Protein AF-A0A9X2NMG9-F1 (afdb_monomer_lite)

Sequence (82 aa):
MILRTYFDDGREMVEIEFLDVLGMKVKSYYDELVIGIAEDGSEIDNFIEVPERHEDRYMRLVVSDGGVGGFVVCGKVLIREE

Radius of gyration: 13.38 Å; chains: 1; bounding box: 28×30×35 Å

Foldseek 3Di:
DWDWDADPVRPKIKIKDFAAWPDKDFDPDAPDWDKDFDPDCVVVCVVDPDPPVCPVQWTWMWIHNPDDTMIIIGRDMDIDMD

Organism: NCBI:txid2945988

Secondary structure (DSSP, 8-state):
-EEEEE-TTSS-EEEEEEEEEEEEE--S--SS-EEEE-S--HHHHHH----GGGGGG-EEEEEESSSS-EEEEEEEEEEEE-

pLDDT: mean 84.79, std 8.94, range [59.25, 94.75]

Structure (mmCIF, N/CA/C/O backbone):
data_AF-A0A9X2NMG9-F1
#
_entry.id   AF-A0A9X2NMG9-F1
#
loop_
_atom_site.group_PDB
_atom_site.id
_atom_site.type_symbol
_atom_site.label_atom_id
_atom_site.label_alt_id
_atom_site.label_comp_id
_atom_site.label_asym_id
_atom_site.label_entity_id
_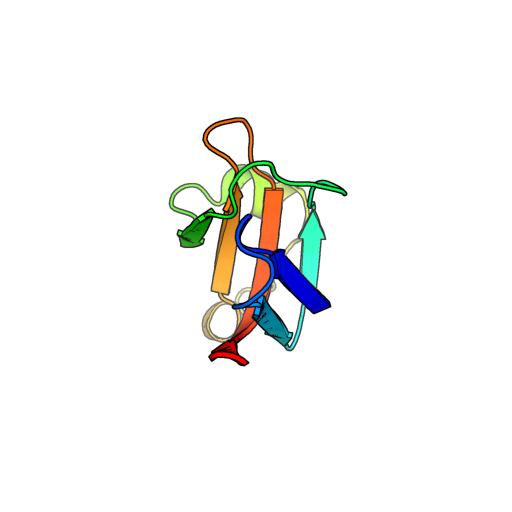atom_site.label_seq_id
_atom_site.pdbx_PDB_ins_code
_atom_site.Cartn_x
_atom_site.Cartn_y
_atom_site.Cartn_z
_atom_site.occupancy
_atom_site.B_iso_or_equiv
_atom_site.auth_seq_id
_atom_site.auth_comp_id
_atom_site.auth_asym_id
_atom_site.auth_atom_id
_atom_site.pdbx_PDB_model_num
ATOM 1 N N . MET A 1 1 ? -6.823 -5.986 -4.644 1.00 78.19 1 MET A N 1
ATOM 2 C CA . MET A 1 1 ? -6.047 -5.192 -5.628 1.00 78.19 1 MET A CA 1
ATOM 3 C C . MET A 1 1 ? -4.752 -5.936 -5.877 1.00 78.19 1 MET A C 1
ATOM 5 O O . MET A 1 1 ? -4.203 -6.423 -4.903 1.00 78.19 1 MET A O 1
ATOM 9 N N . ILE A 1 2 ? -4.282 -6.047 -7.119 1.00 80.88 2 ILE A N 1
ATOM 10 C CA . ILE A 1 2 ? -3.025 -6.740 -7.435 1.00 80.88 2 ILE A CA 1
ATOM 11 C C . ILE A 1 2 ? -2.059 -5.734 -8.066 1.00 80.88 2 ILE A C 1
ATOM 13 O O . ILE A 1 2 ? -2.430 -5.058 -9.025 1.00 80.88 2 ILE A O 1
ATOM 17 N N . LEU A 1 3 ? -0.848 -5.633 -7.522 1.00 78.94 3 LEU A N 1
ATOM 18 C CA . LEU A 1 3 ? 0.305 -5.028 -8.180 1.00 78.94 3 LEU A CA 1
ATOM 19 C C . LEU A 1 3 ? 1.158 -6.148 -8.769 1.00 78.94 3 LEU A C 1
ATOM 21 O O . LEU A 1 3 ? 1.385 -7.160 -8.115 1.00 78.94 3 LEU A O 1
ATOM 25 N N . ARG A 1 4 ? 1.601 -5.970 -10.010 1.00 79.31 4 ARG A N 1
ATOM 26 C CA . ARG A 1 4 ? 2.453 -6.930 -10.714 1.00 79.31 4 ARG A CA 1
ATOM 27 C C . ARG A 1 4 ? 3.785 -6.274 -10.998 1.00 79.31 4 ARG A C 1
ATOM 29 O O . ARG A 1 4 ? 3.798 -5.188 -11.578 1.00 79.31 4 ARG A O 1
ATOM 36 N N . THR A 1 5 ? 4.870 -6.924 -10.606 1.00 74.12 5 THR A N 1
ATOM 37 C CA . THR A 1 5 ? 6.220 -6.535 -11.011 1.00 74.12 5 THR A CA 1
ATOM 38 C C . THR A 1 5 ? 6.688 -7.467 -12.118 1.00 74.12 5 THR A C 1
ATOM 40 O O . THR A 1 5 ? 6.315 -8.640 -12.156 1.00 74.12 5 THR A O 1
ATOM 43 N N . TYR A 1 6 ? 7.484 -6.932 -13.036 1.00 68.62 6 TYR A N 1
ATOM 44 C CA . TYR A 1 6 ? 8.140 -7.711 -14.076 1.00 68.62 6 TYR A CA 1
ATOM 45 C C . TYR A 1 6 ? 9.636 -7.495 -13.913 1.00 68.62 6 TYR A C 1
ATOM 47 O O . TYR A 1 6 ? 10.084 -6.348 -13.935 1.00 68.62 6 TYR A O 1
ATOM 55 N N . PHE A 1 7 ? 10.402 -8.570 -13.746 1.00 66.25 7 PHE A N 1
ATOM 56 C CA . PHE A 1 7 ? 11.851 -8.471 -13.863 1.00 66.25 7 PHE A CA 1
ATOM 57 C C . PHE A 1 7 ? 12.242 -8.415 -15.347 1.00 66.25 7 PHE A C 1
ATOM 59 O O . PHE A 1 7 ? 11.642 -9.078 -16.196 1.00 66.25 7 PHE A O 1
ATOM 66 N N . ASP A 1 8 ? 13.240 -7.586 -15.666 1.00 61.44 8 ASP A N 1
ATOM 67 C CA . ASP A 1 8 ? 13.660 -7.225 -17.035 1.00 61.44 8 ASP A CA 1
ATOM 68 C C . ASP A 1 8 ? 14.176 -8.431 -17.860 1.00 61.44 8 ASP A C 1
ATOM 70 O O . ASP A 1 8 ? 14.369 -8.350 -19.072 1.00 61.44 8 ASP A O 1
ATOM 74 N N . ASP A 1 9 ? 14.366 -9.591 -17.222 1.00 63.81 9 ASP A N 1
ATOM 75 C CA . ASP A 1 9 ? 14.740 -10.848 -17.878 1.00 63.81 9 ASP A CA 1
ATOM 76 C C . ASP A 1 9 ? 13.544 -11.655 -18.426 1.00 63.81 9 ASP A C 1
ATOM 78 O O . ASP A 1 9 ? 13.741 -12.672 -19.106 1.00 63.81 9 ASP A O 1
ATOM 82 N N . GLY A 1 10 ? 12.317 -11.183 -18.165 1.00 59.25 10 GLY A N 1
ATOM 83 C CA . GLY A 1 10 ? 11.060 -11.745 -18.647 1.00 59.25 10 GLY A CA 1
ATOM 84 C C . GLY A 1 10 ? 10.670 -13.085 -18.023 1.00 59.25 10 GLY A C 1
ATOM 85 O O . GLY A 1 10 ? 9.819 -13.765 -18.602 1.00 59.25 10 GLY A O 1
ATOM 86 N N . ARG A 1 11 ? 11.299 -13.506 -16.914 1.00 61.25 11 ARG A N 1
ATOM 87 C CA . ARG A 1 11 ? 11.136 -14.871 -16.378 1.00 61.25 11 ARG A CA 1
ATOM 88 C C . ARG A 1 11 ? 10.582 -14.971 -14.969 1.00 61.25 11 ARG A C 1
ATOM 90 O O . ARG A 1 11 ? 10.092 -16.044 -14.647 1.00 61.25 11 ARG A O 1
ATOM 97 N N . GLU A 1 12 ? 10.596 -13.899 -14.187 1.00 66.12 12 GLU A N 1
ATOM 98 C CA . GLU A 1 12 ? 10.005 -13.897 -12.847 1.00 66.12 12 GLU A CA 1
ATOM 99 C C . GLU A 1 12 ? 9.004 -12.736 -12.723 1.00 66.12 12 GLU A C 1
ATOM 101 O O . GLU A 1 12 ? 9.306 -11.575 -13.026 1.00 66.12 12 GLU A O 1
ATOM 106 N N . MET A 1 13 ? 7.772 -13.068 -12.329 1.00 73.81 13 MET A N 1
ATOM 107 C CA . MET A 1 13 ? 6.724 -12.103 -11.997 1.00 73.81 13 MET A CA 1
ATOM 108 C C . MET A 1 13 ? 6.420 -12.239 -10.510 1.00 73.81 13 MET A C 1
ATOM 110 O O . MET A 1 13 ? 6.095 -13.327 -10.037 1.00 73.81 13 MET A O 1
ATOM 114 N N . VAL A 1 14 ? 6.473 -11.124 -9.780 1.00 83.00 14 VAL A N 1
ATOM 115 C CA . VAL A 1 14 ? 5.946 -11.076 -8.414 1.00 83.00 14 VAL A CA 1
ATOM 116 C C . VAL A 1 14 ? 4.587 -10.399 -8.454 1.00 83.00 14 VAL A C 1
ATOM 118 O O . VAL A 1 14 ? 4.456 -9.232 -8.836 1.00 83.00 14 VAL A O 1
ATOM 121 N N . GLU A 1 15 ? 3.558 -11.136 -8.051 1.00 87.62 15 GLU A N 1
ATOM 122 C CA . GLU A 1 15 ? 2.234 -10.582 -7.810 1.00 87.62 15 GLU A CA 1
ATOM 123 C C . GLU A 1 15 ? 2.070 -10.257 -6.326 1.00 87.62 15 GLU A C 1
ATOM 125 O O . GLU A 1 15 ? 2.240 -11.105 -5.448 1.00 87.62 15 GLU A O 1
ATOM 130 N N . ILE A 1 16 ? 1.677 -9.019 -6.044 1.00 90.31 16 ILE A N 1
ATOM 131 C CA . ILE A 1 16 ? 1.392 -8.541 -4.697 1.00 90.31 16 ILE A CA 1
ATOM 132 C C . ILE A 1 16 ? -0.087 -8.203 -4.616 1.00 90.31 16 ILE A C 1
ATOM 134 O O . ILE A 1 16 ? -0.572 -7.263 -5.245 1.00 90.31 16 ILE A O 1
ATOM 138 N N . GLU A 1 17 ? -0.820 -8.986 -3.838 1.00 93.44 17 GLU A N 1
ATOM 139 C CA . GLU A 1 17 ? -2.259 -8.866 -3.675 1.00 93.44 17 GLU A CA 1
ATOM 140 C C . GLU A 1 17 ? -2.602 -8.245 -2.315 1.00 93.44 17 GLU A C 1
ATOM 142 O O . GLU A 1 17 ? -2.328 -8.810 -1.257 1.00 93.44 17 GLU A O 1
ATOM 147 N N . PHE A 1 18 ? -3.259 -7.088 -2.352 1.00 94.19 18 PHE A N 1
ATOM 148 C CA . PHE A 1 18 ? -3.847 -6.428 -1.190 1.00 94.19 18 PHE A CA 1
ATOM 149 C C . PHE A 1 18 ? -5.320 -6.823 -1.066 1.00 94.19 18 PHE A C 1
ATOM 151 O O . PHE A 1 18 ? -6.122 -6.582 -1.982 1.00 94.19 18 PHE A O 1
ATOM 158 N N . LEU A 1 19 ? -5.675 -7.408 0.074 1.00 94.19 19 LEU A N 1
ATOM 159 C CA . LEU A 1 19 ? -7.023 -7.861 0.412 1.00 94.19 19 LEU A CA 1
ATOM 160 C C . LEU A 1 19 ? -7.656 -6.949 1.461 1.00 94.19 19 LEU A C 1
ATOM 162 O O . LEU A 1 19 ? -6.956 -6.322 2.255 1.00 94.19 19 LEU A O 1
ATOM 166 N N . ASP A 1 20 ? -8.990 -6.896 1.469 1.00 93.50 20 ASP A N 1
ATOM 167 C CA . ASP A 1 20 ? -9.763 -5.993 2.328 1.00 93.50 20 ASP A CA 1
ATOM 168 C C . ASP A 1 20 ? -9.260 -4.542 2.206 1.00 93.50 20 ASP A C 1
ATOM 170 O O . ASP A 1 20 ? -8.900 -3.909 3.192 1.00 93.50 20 ASP A O 1
ATOM 174 N N . VAL A 1 21 ? -9.150 -4.024 0.978 1.00 93.31 21 VAL A N 1
ATOM 175 C CA . VAL A 1 21 ? -8.661 -2.655 0.746 1.00 93.31 21 VAL A CA 1
ATOM 176 C C . VAL A 1 21 ? -9.730 -1.657 1.177 1.00 93.31 21 VAL A C 1
ATOM 178 O O . VAL A 1 21 ? -10.823 -1.636 0.612 1.00 93.31 21 VAL A O 1
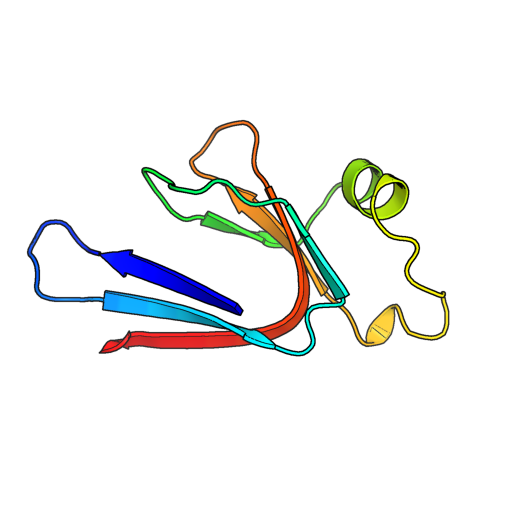ATOM 181 N N . LEU A 1 22 ? -9.397 -0.822 2.159 1.00 92.25 22 LEU A N 1
ATOM 182 C CA . LEU A 1 22 ? -10.247 0.276 2.613 1.00 92.25 22 LEU A CA 1
ATOM 183 C C . LEU A 1 22 ? -10.084 1.499 1.704 1.00 92.25 22 LEU A C 1
ATOM 185 O O . LEU A 1 22 ? -11.060 2.154 1.351 1.00 92.25 22 LEU A O 1
ATOM 189 N N . GLY A 1 23 ? -8.857 1.744 1.248 1.00 92.06 23 GLY A N 1
ATOM 190 C CA . GLY A 1 23 ? -8.597 2.609 0.110 1.00 92.06 23 GLY A CA 1
ATOM 191 C C . GLY A 1 23 ? -7.122 2.754 -0.204 1.00 92.06 23 GLY A C 1
ATOM 192 O O . GLY A 1 23 ? -6.252 2.195 0.466 1.00 92.06 23 GLY A O 1
ATOM 193 N N . MET A 1 24 ? -6.859 3.450 -1.303 1.00 93.50 24 MET A N 1
ATOM 194 C CA . MET A 1 24 ? -5.538 3.503 -1.903 1.00 93.50 24 MET A CA 1
ATOM 195 C C . MET A 1 24 ? -5.374 4.745 -2.767 1.00 93.50 24 MET A C 1
ATOM 197 O O . MET A 1 24 ? -6.325 5.224 -3.388 1.00 93.50 24 MET A O 1
ATOM 201 N N . LYS A 1 25 ? -4.127 5.182 -2.876 1.00 92.69 25 LYS A N 1
ATOM 202 C CA . LYS A 1 25 ? -3.662 6.152 -3.859 1.00 92.69 25 LYS A CA 1
ATOM 203 C C . LYS A 1 25 ? -2.346 5.619 -4.390 1.00 92.69 25 LYS A C 1
ATOM 205 O O . LYS A 1 25 ? -1.363 5.607 -3.666 1.00 92.69 25 LYS A O 1
ATOM 210 N N . VAL A 1 26 ? -2.329 5.152 -5.629 1.00 90.25 26 VAL A N 1
ATOM 211 C CA . VAL A 1 26 ? -1.138 4.557 -6.249 1.00 90.25 26 VAL A CA 1
ATOM 212 C C . VAL A 1 26 ? -0.896 5.169 -7.620 1.00 90.25 26 VAL A C 1
ATOM 214 O O . VAL A 1 26 ? -1.822 5.685 -8.250 1.00 90.25 26 VAL A O 1
ATOM 217 N N . LYS A 1 27 ? 0.352 5.118 -8.084 1.00 88.69 27 LYS A N 1
ATOM 218 C CA . LYS A 1 27 ? 0.698 5.472 -9.461 1.00 88.69 27 LYS A CA 1
ATOM 219 C C . LYS A 1 27 ? 0.218 4.369 -10.405 1.00 88.69 27 LYS A C 1
ATOM 221 O O . LYS A 1 27 ? 0.117 3.207 -10.020 1.00 88.69 27 LYS A O 1
ATOM 226 N N . SER A 1 28 ? -0.023 4.728 -11.663 1.00 85.19 28 SER A N 1
ATOM 227 C CA . SER A 1 28 ? -0.318 3.746 -12.717 1.00 85.19 28 SER A CA 1
ATOM 228 C C . SER A 1 28 ? 0.885 2.861 -13.056 1.00 85.19 28 SER A C 1
ATOM 230 O O . SER A 1 28 ? 0.710 1.812 -13.667 1.00 85.19 28 SER A O 1
ATOM 232 N N . TYR A 1 29 ? 2.094 3.305 -12.702 1.00 84.38 29 TYR A N 1
ATOM 233 C CA . TYR A 1 29 ? 3.355 2.643 -13.002 1.00 84.38 29 TYR A CA 1
ATOM 234 C C . TYR A 1 29 ? 4.432 3.065 -11.988 1.00 84.38 29 TYR A C 1
ATOM 236 O O . TYR A 1 29 ? 4.417 4.207 -11.521 1.00 84.38 29 TYR A O 1
ATOM 244 N N . TYR A 1 30 ? 5.334 2.137 -11.670 1.00 84.50 30 TYR A N 1
ATOM 245 C CA . TYR A 1 30 ? 6.479 2.310 -10.777 1.00 84.50 30 TYR A CA 1
ATOM 246 C C . TYR A 1 30 ? 7.709 1.718 -11.472 1.00 84.50 30 TYR A C 1
ATOM 248 O O . TYR A 1 30 ? 7.634 0.581 -11.935 1.00 84.50 30 TYR A O 1
ATOM 256 N N . ASP A 1 31 ? 8.811 2.472 -11.546 1.00 83.88 31 ASP A N 1
ATOM 257 C CA . ASP A 1 31 ? 10.077 1.974 -12.114 1.00 83.88 31 ASP A CA 1
ATOM 258 C C . ASP A 1 31 ? 10.683 0.856 -11.251 1.00 83.88 31 ASP A C 1
ATOM 260 O O . ASP A 1 31 ? 11.234 -0.115 -11.759 1.00 83.88 31 ASP A O 1
ATOM 264 N N . GLU A 1 32 ? 10.523 0.977 -9.935 1.00 85.19 32 GLU A N 1
ATOM 265 C CA . GLU A 1 32 ? 10.850 -0.034 -8.935 1.00 85.19 32 GLU A CA 1
ATOM 266 C C . GLU A 1 32 ? 9.713 -0.069 -7.910 1.00 85.19 32 GLU A C 1
ATOM 268 O O . GLU A 1 32 ? 9.175 0.979 -7.553 1.00 85.19 32 GLU A O 1
ATOM 273 N N . LEU A 1 33 ? 9.313 -1.256 -7.444 1.00 86.56 33 LEU A N 1
ATOM 274 C CA . LEU A 1 33 ? 8.225 -1.386 -6.477 1.00 86.56 33 LEU A CA 1
ATOM 275 C C . LEU A 1 33 ? 8.761 -1.703 -5.081 1.00 86.56 33 LEU A C 1
ATOM 277 O O . LEU A 1 33 ? 9.147 -2.834 -4.795 1.00 86.56 33 LEU A O 1
ATOM 281 N N . VAL A 1 34 ? 8.690 -0.718 -4.190 1.00 88.94 34 VAL A N 1
ATOM 282 C CA . VAL A 1 34 ? 8.991 -0.864 -2.765 1.00 88.94 34 VAL A CA 1
ATOM 283 C C . VAL A 1 34 ? 7.702 -0.730 -1.964 1.00 88.94 34 VAL A C 1
ATOM 285 O O . VAL A 1 34 ? 6.965 0.248 -2.111 1.00 88.94 34 VAL A O 1
ATOM 288 N N . ILE A 1 35 ? 7.431 -1.707 -1.095 1.00 90.62 35 ILE A N 1
ATOM 289 C CA . ILE A 1 35 ? 6.300 -1.676 -0.163 1.00 90.62 35 ILE A CA 1
ATOM 290 C C . ILE A 1 35 ? 6.829 -1.729 1.265 1.00 90.62 35 ILE A C 1
ATOM 292 O O . ILE A 1 35 ? 7.611 -2.611 1.613 1.00 90.62 35 ILE A O 1
ATOM 296 N N . GLY A 1 36 ? 6.368 -0.800 2.097 1.00 91.00 36 GLY A N 1
ATOM 297 C CA . GLY A 1 36 ? 6.739 -0.718 3.507 1.00 91.00 36 GLY A CA 1
ATOM 298 C C . GLY A 1 36 ? 5.566 -0.311 4.391 1.00 91.00 36 GLY A C 1
ATOM 299 O O . GLY A 1 36 ? 4.517 0.104 3.899 1.00 91.00 36 GLY A O 1
ATOM 300 N N . ILE A 1 37 ? 5.745 -0.424 5.707 1.00 91.31 37 ILE A N 1
ATOM 301 C CA . ILE A 1 37 ? 4.795 0.126 6.681 1.00 91.31 37 ILE A CA 1
ATOM 302 C C . ILE A 1 37 ? 4.903 1.655 6.667 1.00 91.31 37 ILE A C 1
ATOM 304 O O . ILE A 1 37 ? 6.006 2.195 6.608 1.00 91.31 37 ILE A O 1
ATOM 308 N N . ALA A 1 38 ? 3.768 2.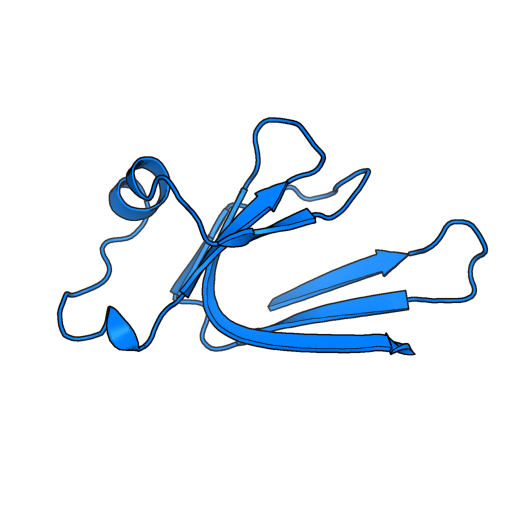351 6.718 1.00 89.38 38 ALA A N 1
ATOM 309 C CA . ALA A 1 38 ? 3.750 3.803 6.841 1.00 89.38 38 ALA A CA 1
ATOM 310 C C . ALA A 1 38 ? 4.232 4.240 8.229 1.00 89.38 38 ALA A C 1
ATOM 312 O O . ALA A 1 38 ? 3.595 3.929 9.233 1.00 89.38 38 ALA A O 1
ATOM 313 N N . GLU A 1 39 ? 5.349 4.969 8.274 1.00 84.88 39 GLU A N 1
ATOM 314 C CA . GLU A 1 39 ? 5.844 5.605 9.502 1.00 84.88 39 GLU A CA 1
ATOM 315 C C . GLU A 1 39 ? 5.089 6.907 9.812 1.00 84.88 39 GLU A C 1
ATOM 317 O O . GLU A 1 39 ? 4.829 7.208 10.974 1.00 84.88 39 GLU A O 1
ATOM 322 N N . ASP A 1 40 ? 4.697 7.651 8.770 1.00 82.06 40 ASP A N 1
ATOM 323 C CA . ASP A 1 40 ? 3.849 8.842 8.858 1.00 82.06 40 ASP A CA 1
ATOM 324 C C . ASP A 1 40 ? 2.481 8.554 8.219 1.00 82.06 40 ASP A C 1
ATOM 326 O O . ASP A 1 40 ? 2.364 8.347 7.009 1.00 82.06 40 ASP A O 1
ATOM 330 N N . GLY A 1 41 ? 1.442 8.511 9.055 1.00 78.25 41 GLY A N 1
ATOM 331 C CA . GLY A 1 41 ? 0.058 8.273 8.646 1.00 78.25 41 GLY A CA 1
ATOM 332 C C . GLY A 1 41 ? -0.693 9.527 8.202 1.00 78.25 41 GLY A C 1
ATOM 333 O O . GLY A 1 41 ? -1.814 9.405 7.722 1.00 78.25 41 GLY A O 1
ATOM 334 N N . SER A 1 42 ? -0.108 10.724 8.307 1.00 82.75 42 SER A N 1
ATOM 335 C CA . SER A 1 42 ? -0.847 11.983 8.148 1.00 82.75 42 SER A CA 1
ATOM 336 C C . SER A 1 42 ? -1.506 12.153 6.774 1.00 82.75 42 SER A C 1
ATOM 338 O O . SER A 1 42 ? -2.645 12.611 6.693 1.00 82.75 42 SER A O 1
ATOM 340 N N . GLU A 1 43 ? -0.849 11.761 5.677 1.00 83.75 43 GLU A N 1
ATOM 341 C CA . GLU A 1 43 ? -1.481 11.780 4.346 1.00 83.75 43 GLU A CA 1
ATOM 342 C C . GLU A 1 43 ? -2.629 10.762 4.254 1.00 83.75 43 GLU A C 1
ATOM 344 O O . GLU A 1 43 ? -3.673 11.053 3.667 1.00 83.75 43 GLU A O 1
ATOM 349 N N . ILE A 1 44 ? -2.452 9.587 4.861 1.00 86.12 44 ILE A N 1
ATOM 350 C CA . ILE A 1 44 ? -3.428 8.495 4.848 1.00 86.12 44 ILE A CA 1
ATOM 351 C C . ILE A 1 44 ? -4.672 8.890 5.641 1.00 86.12 44 ILE A C 1
ATOM 353 O O . ILE A 1 44 ? -5.777 8.763 5.122 1.00 86.12 44 ILE A O 1
ATOM 357 N N . ASP A 1 45 ? -4.494 9.415 6.850 1.00 84.88 45 ASP A N 1
ATOM 358 C CA . ASP A 1 45 ? -5.586 9.775 7.756 1.00 84.88 45 ASP A CA 1
ATOM 359 C C . ASP A 1 45 ? -6.391 10.977 7.221 1.00 84.88 45 ASP A C 1
ATOM 361 O O . ASP A 1 45 ? -7.601 11.063 7.419 1.00 84.88 45 ASP A O 1
ATOM 365 N N . ASN A 1 46 ? -5.748 11.877 6.464 1.00 86.44 46 ASN A N 1
ATOM 366 C CA . ASN A 1 46 ? -6.442 12.946 5.735 1.00 86.44 46 ASN A CA 1
ATOM 367 C C . ASN A 1 46 ? -7.251 12.430 4.534 1.00 86.44 46 ASN A C 1
ATOM 369 O O . ASN A 1 46 ? -8.199 13.086 4.097 1.00 86.44 46 ASN A O 1
ATOM 373 N N . PHE A 1 47 ? -6.852 11.299 3.952 1.00 88.62 47 PHE A N 1
ATOM 374 C CA . PHE A 1 47 ? -7.518 10.718 2.791 1.00 88.62 47 PHE A CA 1
ATOM 375 C C . PHE A 1 47 ? -8.661 9.782 3.187 1.00 88.62 47 PHE A C 1
ATOM 377 O O . PHE A 1 47 ? -9.721 9.803 2.560 1.00 88.62 47 PHE A O 1
ATOM 384 N N . ILE A 1 48 ? -8.443 8.955 4.210 1.00 87.12 48 ILE A N 1
ATOM 385 C CA . ILE A 1 48 ? -9.397 7.982 4.729 1.00 87.12 48 ILE A CA 1
ATOM 386 C C . ILE A 1 48 ? -9.398 8.029 6.249 1.00 87.12 48 ILE A C 1
ATOM 388 O O . ILE A 1 48 ? -8.385 7.801 6.902 1.00 87.12 48 ILE A O 1
ATOM 392 N N . GLU A 1 49 ? -10.589 8.223 6.801 1.00 84.94 49 GLU A N 1
ATOM 393 C CA . GLU A 1 49 ? -10.833 8.047 8.222 1.00 84.94 49 GLU A CA 1
ATOM 394 C C . GLU A 1 49 ? -11.046 6.553 8.502 1.00 84.94 49 GLU A C 1
ATOM 396 O O . GLU A 1 49 ? -12.039 5.954 8.075 1.00 84.94 49 GLU A O 1
ATOM 401 N N . VAL A 1 50 ? -10.091 5.929 9.194 1.00 80.19 50 VAL A N 1
ATOM 402 C CA . VAL A 1 50 ? -10.238 4.557 9.692 1.00 80.19 50 VAL A CA 1
ATOM 403 C C . VAL A 1 50 ? -10.894 4.634 11.070 1.00 80.19 50 VAL A C 1
ATOM 405 O O . VAL A 1 50 ? -10.298 5.202 11.981 1.00 80.19 50 VAL A O 1
ATOM 408 N N . PRO A 1 51 ? -12.101 4.075 11.276 1.00 78.81 51 PRO A N 1
ATOM 409 C CA . PRO A 1 51 ? -12.713 4.093 12.599 1.00 78.81 51 PRO A CA 1
ATOM 410 C C . PRO A 1 51 ? -11.826 3.364 13.616 1.00 78.81 51 PRO A C 1
ATOM 412 O O . PRO A 1 51 ? -11.459 2.218 13.357 1.00 78.81 51 PRO A O 1
ATOM 415 N N . GLU A 1 52 ? -11.577 3.966 14.787 1.00 82.62 52 GLU A N 1
ATOM 416 C CA . GLU A 1 52 ? -10.701 3.423 15.853 1.00 82.62 52 GLU A CA 1
ATOM 417 C C . GLU A 1 52 ? -10.956 1.933 16.139 1.00 82.62 52 GLU A C 1
ATOM 419 O O . GLU A 1 52 ? -10.042 1.119 16.210 1.00 82.62 52 GLU A O 1
ATOM 424 N N . ARG A 1 53 ? -12.233 1.527 16.186 1.00 83.50 53 ARG A N 1
ATOM 425 C CA . ARG A 1 53 ? -12.660 0.131 16.420 1.00 83.50 53 ARG A CA 1
ATOM 426 C C . ARG A 1 53 ? -12.175 -0.891 15.376 1.00 83.50 53 ARG A C 1
ATOM 428 O O . ARG A 1 53 ? -12.429 -2.086 15.528 1.00 83.50 53 ARG A O 1
ATOM 435 N N . HIS A 1 54 ? -11.614 -0.431 14.265 1.00 83.19 54 HIS A N 1
ATOM 436 C CA . HIS A 1 54 ? -11.119 -1.248 13.164 1.00 83.19 54 HIS A CA 1
ATOM 437 C C . HIS A 1 54 ? -9.638 -1.008 12.869 1.00 83.19 54 HIS A C 1
ATOM 439 O O . HIS A 1 54 ? -9.124 -1.657 11.962 1.00 83.19 54 HIS A O 1
ATOM 445 N N . GLU A 1 55 ? -8.946 -0.138 13.606 1.00 82.25 55 GLU A N 1
ATOM 446 C CA . GLU A 1 55 ? -7.540 0.172 13.327 1.00 82.25 55 GLU A CA 1
ATOM 447 C C . GLU A 1 55 ? -6.646 -1.064 13.386 1.00 82.25 55 GLU A C 1
ATOM 449 O O . GLU A 1 55 ? -5.881 -1.297 12.456 1.00 82.25 55 GLU A O 1
ATOM 454 N N . ASP A 1 56 ? -6.837 -1.929 14.384 1.00 87.19 56 ASP A N 1
ATOM 455 C CA . ASP A 1 56 ? -6.063 -3.170 14.534 1.00 87.19 56 ASP A CA 1
ATOM 456 C C . ASP A 1 56 ? -6.249 -4.156 13.368 1.00 87.19 56 ASP A C 1
ATOM 458 O O . ASP A 1 56 ? -5.476 -5.102 13.204 1.00 87.19 56 ASP A O 1
ATOM 462 N N . ARG A 1 57 ? -7.302 -3.975 12.560 1.00 89.75 57 ARG A N 1
ATOM 463 C CA . ARG A 1 57 ? -7.604 -4.840 11.416 1.00 89.75 57 ARG A CA 1
ATOM 464 C C . ARG A 1 57 ? -6.887 -4.397 10.144 1.00 89.75 57 ARG A C 1
ATOM 466 O O . ARG A 1 57 ? -6.770 -5.209 9.228 1.00 89.75 57 ARG A O 1
ATOM 473 N N . TYR A 1 58 ? -6.449 -3.143 10.058 1.00 91.38 58 TYR A N 1
ATOM 474 C CA . TYR A 1 58 ? -5.924 -2.565 8.827 1.00 91.38 58 TYR A CA 1
ATOM 475 C C . TYR A 1 58 ? -4.471 -2.126 8.981 1.00 91.38 58 TYR A C 1
ATOM 477 O O . TYR A 1 58 ? -4.095 -1.403 9.897 1.00 91.38 58 TYR A O 1
ATOM 485 N N . MET A 1 59 ? -3.652 -2.521 8.015 1.00 92.00 59 MET A N 1
ATOM 486 C CA . MET A 1 59 ? -2.289 -2.041 7.857 1.00 92.00 59 MET A CA 1
ATOM 487 C C . MET A 1 59 ? -2.286 -0.820 6.945 1.00 92.00 59 MET A C 1
ATOM 489 O O . MET A 1 59 ? -2.970 -0.794 5.917 1.00 92.00 59 MET A O 1
ATOM 493 N N . ARG A 1 60 ? -1.470 0.169 7.307 1.00 92.94 60 ARG A N 1
ATOM 494 C CA . ARG A 1 60 ? -1.180 1.352 6.497 1.00 92.94 60 ARG A CA 1
ATOM 495 C C . ARG A 1 60 ? 0.164 1.132 5.807 1.00 92.94 60 ARG A C 1
ATOM 497 O O . ARG A 1 60 ? 1.189 1.017 6.477 1.00 92.94 60 ARG A O 1
ATOM 504 N N . LEU A 1 61 ? 0.148 1.012 4.484 1.00 93.31 61 LEU A N 1
ATOM 505 C CA . LEU A 1 61 ? 1.322 0.689 3.676 1.00 93.31 61 LEU A CA 1
ATOM 506 C C . LEU A 1 61 ? 1.671 1.846 2.750 1.00 93.31 61 LEU A C 1
ATOM 508 O O . LEU A 1 61 ? 0.778 2.450 2.158 1.00 93.31 61 LEU A O 1
ATOM 512 N N . VAL A 1 62 ? 2.964 2.098 2.576 1.00 93.06 62 VAL A N 1
ATOM 513 C CA . VAL A 1 62 ? 3.502 3.009 1.559 1.00 93.06 62 VAL A CA 1
ATOM 514 C C . VAL A 1 62 ? 3.953 2.182 0.364 1.00 93.06 62 VAL A C 1
ATOM 516 O O . VAL A 1 62 ? 4.512 1.099 0.531 1.00 93.06 62 VAL A O 1
ATOM 519 N N . VAL A 1 63 ? 3.709 2.703 -0.836 1.00 92.00 63 VAL A N 1
ATOM 520 C CA . VAL A 1 63 ? 4.114 2.106 -2.112 1.00 92.00 63 VAL A CA 1
ATOM 521 C C . VAL A 1 63 ? 4.941 3.130 -2.885 1.00 92.00 63 VAL A C 1
ATOM 523 O O . VAL A 1 63 ? 4.399 4.154 -3.300 1.00 92.00 63 VAL A O 1
ATOM 526 N N . SER A 1 64 ? 6.237 2.904 -3.089 1.00 91.06 64 SER A N 1
ATOM 527 C CA . SER A 1 64 ? 7.128 3.887 -3.724 1.00 91.06 64 SER A CA 1
ATOM 528 C C . SER A 1 64 ? 8.132 3.260 -4.694 1.00 91.06 64 SER A C 1
ATOM 530 O O . SER A 1 64 ? 8.299 2.048 -4.737 1.00 91.06 64 SER A O 1
ATOM 532 N N . ASP A 1 65 ? 8.781 4.131 -5.463 1.00 88.31 65 ASP A N 1
ATOM 533 C CA . ASP A 1 65 ? 9.878 3.888 -6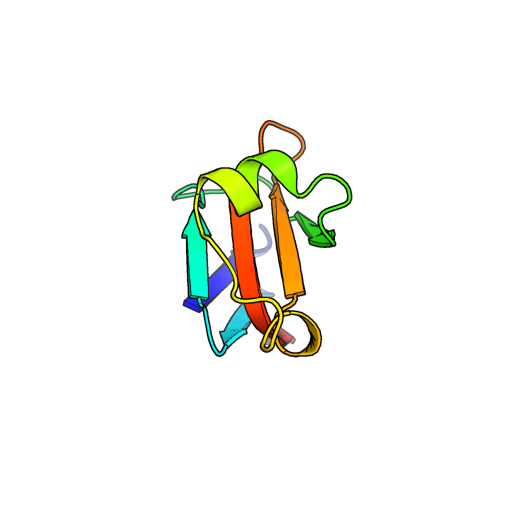.409 1.00 88.31 65 ASP A CA 1
ATOM 534 C C . ASP A 1 65 ? 11.108 4.754 -6.055 1.00 88.31 65 ASP A C 1
ATOM 536 O O . ASP A 1 65 ? 11.842 5.217 -6.922 1.00 88.31 65 ASP A O 1
ATOM 540 N N . GLY A 1 66 ? 11.290 5.073 -4.766 1.00 80.19 66 GLY A N 1
ATOM 541 C CA . GLY A 1 66 ? 12.347 5.979 -4.292 1.00 80.19 66 GLY A CA 1
ATOM 542 C C . GLY A 1 66 ? 12.004 7.479 -4.333 1.00 80.19 66 GLY A C 1
ATOM 543 O O . GLY A 1 66 ? 12.814 8.294 -3.893 1.00 80.19 66 GLY A O 1
ATOM 544 N N . GLY A 1 67 ? 10.811 7.860 -4.812 1.00 75.06 67 GLY A N 1
ATOM 545 C CA . GLY A 1 67 ? 10.289 9.237 -4.788 1.00 75.06 67 GLY A CA 1
ATOM 546 C C . GLY A 1 67 ? 9.027 9.422 -3.931 1.00 75.06 67 GLY A C 1
ATOM 547 O O . GLY A 1 67 ? 8.766 8.655 -3.004 1.00 75.06 67 GLY A O 1
ATOM 548 N N . VAL A 1 68 ? 8.211 10.443 -4.254 1.00 68.88 68 VAL A N 1
ATOM 549 C CA . VAL A 1 68 ? 6.875 10.618 -3.646 1.00 68.88 68 VAL A CA 1
ATOM 550 C C . VAL A 1 68 ? 6.034 9.384 -3.972 1.00 68.88 68 VAL A C 1
ATOM 552 O O . VAL A 1 68 ? 5.711 9.124 -5.137 1.00 68.88 68 VAL A O 1
ATOM 555 N N . GLY A 1 69 ? 5.747 8.605 -2.933 1.00 81.50 69 GLY A N 1
ATOM 556 C CA . GLY A 1 69 ? 5.018 7.350 -3.020 1.00 81.50 69 GLY A CA 1
ATOM 557 C C . GLY A 1 69 ? 3.503 7.529 -3.084 1.00 81.50 69 GLY A C 1
ATOM 558 O O . GLY A 1 69 ? 2.956 8.628 -3.028 1.00 81.50 69 GLY A O 1
ATOM 559 N N . GLY A 1 70 ? 2.832 6.398 -3.227 1.00 91.19 70 GLY A N 1
ATOM 560 C CA . GLY A 1 70 ? 1.429 6.209 -2.918 1.00 91.19 70 GLY A CA 1
ATOM 561 C C . GLY A 1 70 ? 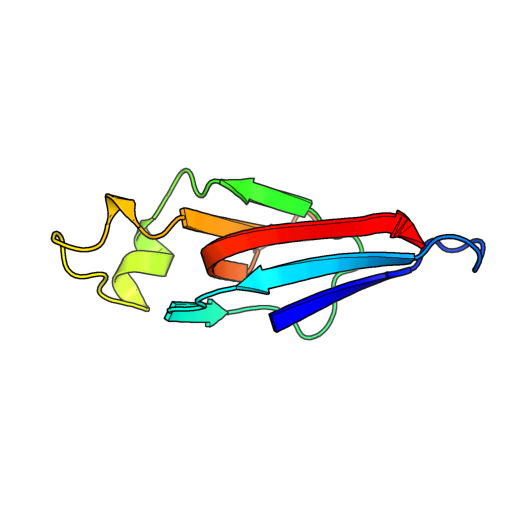1.258 5.451 -1.603 1.00 91.19 70 GLY A C 1
ATOM 562 O O . GLY A 1 70 ? 2.229 5.140 -0.914 1.00 91.19 70 GLY A O 1
ATOM 563 N N . PHE A 1 71 ? 0.022 5.099 -1.279 1.00 93.56 71 PHE A N 1
ATOM 564 C CA . PHE A 1 71 ? -0.304 4.296 -0.109 1.00 93.56 71 PHE A CA 1
ATOM 565 C C . PHE A 1 71 ? -1.458 3.335 -0.380 1.00 93.56 71 PHE A C 1
ATOM 567 O O . PHE A 1 71 ? -2.284 3.539 -1.279 1.00 93.56 71 PHE A O 1
ATOM 574 N N . VAL A 1 72 ? -1.531 2.296 0.446 1.00 94.19 72 VAL A N 1
ATOM 575 C CA . VAL A 1 72 ? -2.624 1.326 0.483 1.00 94.19 72 VAL A CA 1
ATOM 576 C C . VAL A 1 72 ? -2.984 1.052 1.941 1.00 94.19 72 VAL A C 1
ATOM 578 O O . VAL A 1 72 ? -2.119 0.715 2.747 1.00 94.19 72 VAL A O 1
ATOM 581 N N . VAL A 1 73 ? -4.269 1.157 2.275 1.00 93.94 73 VAL A N 1
ATOM 582 C CA . VAL A 1 73 ? -4.816 0.716 3.564 1.00 93.94 73 VAL A CA 1
ATOM 583 C C . VAL A 1 73 ? -5.570 -0.586 3.337 1.00 93.94 73 VAL A C 1
ATO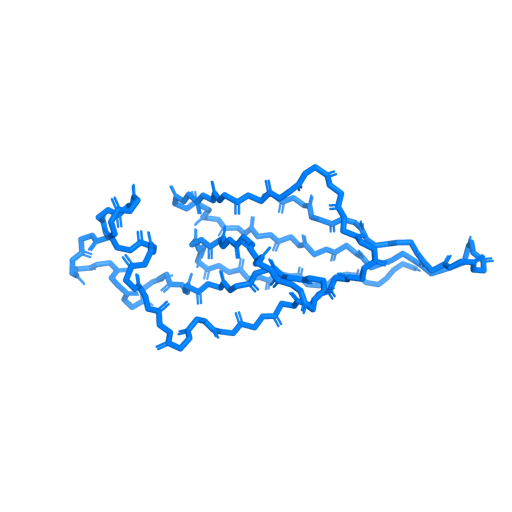M 585 O O . VAL A 1 73 ? -6.575 -0.606 2.622 1.00 93.94 73 VAL A O 1
ATOM 588 N N . CYS A 1 74 ? -5.076 -1.687 3.900 1.00 94.75 74 CYS A N 1
ATOM 589 C CA . CYS A 1 74 ? -5.612 -3.024 3.633 1.00 94.75 74 CYS A CA 1
ATOM 590 C C . CYS A 1 74 ? -5.504 -3.952 4.843 1.00 94.75 74 CYS A C 1
ATOM 592 O O . CYS A 1 74 ? -4.680 -3.738 5.727 1.00 94.75 74 CYS A O 1
ATOM 594 N N . GLY A 1 75 ? -6.343 -4.986 4.895 1.00 94.25 75 GLY A N 1
ATOM 595 C CA . GLY A 1 75 ? -6.325 -5.945 6.002 1.00 94.25 75 GLY A CA 1
ATOM 596 C C . GLY A 1 75 ? -5.252 -7.025 5.866 1.00 94.25 75 GLY A C 1
ATOM 597 O O . GLY A 1 75 ? -4.825 -7.607 6.860 1.00 94.25 75 GLY A O 1
ATOM 598 N N . LYS A 1 76 ? -4.810 -7.321 4.637 1.00 94.06 76 LYS A N 1
ATOM 599 C CA . LYS A 1 76 ? -3.825 -8.377 4.378 1.00 94.06 76 LYS A CA 1
ATOM 600 C C . LYS A 1 76 ? -3.065 -8.143 3.075 1.00 94.06 76 LYS A C 1
ATOM 602 O O . LYS A 1 76 ? -3.645 -7.687 2.093 1.00 94.06 76 LYS A O 1
ATOM 607 N N . VAL A 1 77 ? -1.796 -8.548 3.068 1.00 92.81 77 VAL A N 1
ATOM 608 C CA . VAL A 1 77 ? -0.945 -8.632 1.875 1.00 92.81 77 VAL A CA 1
ATOM 609 C C . VAL A 1 77 ? -0.616 -10.096 1.603 1.00 92.81 77 VAL A C 1
ATOM 611 O O . VAL A 1 77 ? -0.300 -10.849 2.527 1.00 92.81 77 VAL A O 1
ATOM 614 N N . LEU A 1 78 ? -0.707 -10.504 0.342 1.00 92.88 78 LEU A N 1
ATOM 615 C CA . LEU A 1 78 ? -0.223 -11.784 -0.159 1.00 92.88 78 LEU A CA 1
ATOM 616 C C . LEU A 1 78 ? 0.819 -11.521 -1.243 1.00 92.88 78 LEU A C 1
ATOM 618 O O . LEU A 1 78 ? 0.610 -10.666 -2.096 1.00 92.88 78 LEU A O 1
ATOM 622 N N . ILE A 1 79 ? 1.916 -12.270 -1.210 1.00 90.31 79 ILE A N 1
ATOM 623 C CA . ILE A 1 79 ? 2.977 -12.218 -2.217 1.00 90.31 79 ILE A CA 1
ATOM 624 C C . ILE A 1 79 ? 2.995 -13.580 -2.907 1.00 90.31 79 ILE A C 1
ATOM 626 O O . ILE A 1 79 ? 2.961 -14.609 -2.226 1.00 90.31 79 ILE A O 1
ATOM 630 N N . ARG A 1 80 ? 2.982 -13.583 -4.240 1.00 87.69 80 ARG A N 1
ATOM 631 C CA . ARG A 1 80 ? 3.079 -14.784 -5.072 1.00 87.69 80 ARG A CA 1
ATOM 632 C C . ARG A 1 80 ? 4.213 -14.600 -6.068 1.00 87.69 80 ARG A C 1
ATOM 634 O O . ARG A 1 80 ? 4.277 -13.572 -6.735 1.00 87.69 80 ARG A O 1
ATOM 641 N N . GLU A 1 81 ? 5.077 -15.598 -6.138 1.00 80.38 81 GLU A N 1
ATOM 642 C CA . GLU A 1 81 ? 6.179 -15.691 -7.091 1.00 80.38 81 GLU A CA 1
ATOM 643 C C . GLU A 1 81 ? 5.798 -16.810 -8.071 1.00 80.38 81 GLU A C 1
ATOM 645 O O . GLU A 1 81 ? 5.480 -17.919 -7.622 1.00 80.38 81 GLU A O 1
ATOM 650 N N . GLU A 1 82 ? 5.719 -16.497 -9.368 1.00 63.88 82 GLU A N 1
ATOM 651 C CA . GLU A 1 82 ? 5.480 -17.476 -10.448 1.00 63.88 82 GLU A CA 1
ATOM 652 C C . GLU A 1 82 ? 6.767 -17.828 -11.197 1.00 63.88 82 GLU A C 1
ATOM 654 O O . GLU A 1 82 ? 7.549 -16.894 -11.491 1.00 63.88 82 GLU A O 1
#